Protein AF-A0A2P6VTF1-F1 (afdb_monomer)

Secondary structure (DSSP, 8-state):
-HHHHHTT--EEEEEEEEEE-TTSHHHHHHHTT-EEEEE---TT-SS-TT-EEEEE----SS-GGGS-TTEEEEEEEEE-TTT--EEEEEEEEESSTTT-EEE--TTT-TTHHHHHHHHHHHH--EEET-TT---SSS-TT--S-TTSTTS-SSS--EEEEETTEEEEES-TTT--

Mean predicted aligned error: 11.76 Å

Foldseek 3Di:
DVVVVVVQQQDWPAKAKDWFAQPVLVVVLVVVPQWDFADDPDVPDPPDRDDTDTDRDPDDDPDPVPDHHQWMKMWIWTAHPVVRDIDIDIDIWGLPLVTQEDAQCCVRHVVSLVRQLVCCQARNRHHPPRPDNDHDPDARQDDDHNNHPPDDPPQDWFWDDDPNGIDIDSDPVHGD

Nearest PDB structures (foldseek):
  7z7r-assembly1_C  TM=9.660E-01  e=2.344E-08  Escherichia coli str. K-12 substr. MC4100
  7z83-assembly1_C  TM=9.582E-01  e=5.579E-08  Escherichia coli BL21(DE3)
  7z7v-assembly1_C  TM=9.601E-01  e=6.314E-08  unclassified
  7z80-assembly1_C 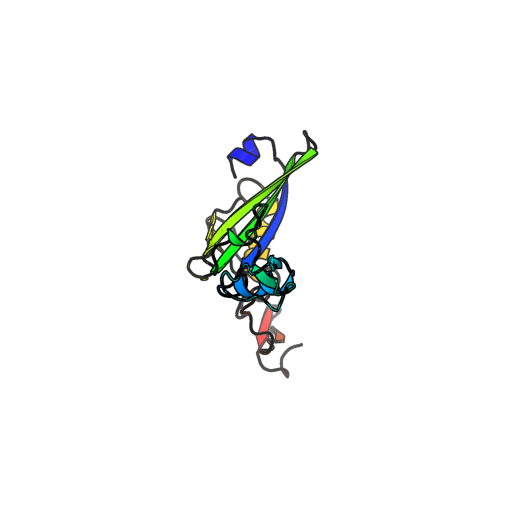 TM=9.150E-01  e=3.399E-08  Escherichia coli BL21(DE3)
  8esw-assembly1_S3  TM=8.335E-01  e=1.186E-08  Drosophila melanogaster

Structure (mmCIF, N/CA/C/O backbone):
data_AF-A0A2P6VTF1-F1
#
_entry.id   AF-A0A2P6VTF1-F1
#
loop_
_atom_site.group_PDB
_atom_site.id
_atom_site.type_symbol
_atom_site.label_atom_id
_atom_site.label_alt_id
_atom_site.label_comp_id
_atom_site.label_asym_id
_atom_site.label_entity_id
_atom_site.label_seq_id
_atom_site.pdbx_PDB_ins_code
_atom_site.Cartn_x
_atom_site.Cartn_y
_atom_site.Cartn_z
_atom_site.occupancy
_atom_site.B_iso_or_equiv
_atom_site.auth_seq_id
_atom_site.auth_comp_id
_atom_site.auth_asym_id
_atom_site.auth_atom_id
_atom_site.pdbx_PDB_model_num
ATOM 1 N N . MET A 1 1 ? -6.379 -3.287 14.719 1.00 80.31 1 MET A N 1
ATOM 2 C CA . MET A 1 1 ? -7.321 -2.903 13.641 1.00 80.31 1 MET A CA 1
ATOM 3 C C . MET A 1 1 ? -8.758 -3.287 13.970 1.00 80.31 1 MET A C 1
ATOM 5 O O . MET A 1 1 ? -9.558 -2.374 14.076 1.00 80.31 1 MET A O 1
ATOM 9 N N . ALA A 1 2 ? -9.091 -4.558 14.235 1.00 79.44 2 ALA A N 1
ATOM 10 C CA . ALA A 1 2 ? -10.451 -4.933 14.668 1.00 79.44 2 ALA A CA 1
ATOM 11 C C . ALA A 1 2 ? -10.932 -4.154 15.914 1.00 79.44 2 ALA A C 1
ATOM 13 O O . ALA A 1 2 ? -12.024 -3.603 15.912 1.00 79.44 2 ALA A O 1
ATOM 14 N N . GLU A 1 3 ? -10.062 -3.984 16.915 1.00 84.88 3 GLU A N 1
ATOM 15 C CA . GLU A 1 3 ? -10.369 -3.179 18.110 1.00 84.88 3 GLU A CA 1
ATOM 16 C C . GLU A 1 3 ? -10.676 -1.703 17.800 1.00 84.88 3 GLU A C 1
ATOM 18 O O . GLU A 1 3 ? -11.441 -1.075 18.521 1.00 84.88 3 GLU A O 1
ATOM 23 N N . ALA A 1 4 ? -10.108 -1.140 16.725 1.00 79.50 4 ALA A N 1
ATOM 24 C CA . ALA A 1 4 ? -10.399 0.235 16.321 1.00 79.50 4 ALA A CA 1
ATOM 25 C C . ALA A 1 4 ? -11.805 0.345 15.712 1.00 79.50 4 ALA A C 1
ATOM 27 O O . ALA A 1 4 ? -12.515 1.308 15.983 1.00 79.50 4 ALA A O 1
ATOM 28 N N . GLN A 1 5 ? -12.237 -0.664 14.949 1.00 83.69 5 GLN A N 1
ATOM 29 C CA . GLN A 1 5 ? -13.615 -0.733 14.464 1.00 83.69 5 GLN A CA 1
ATOM 30 C C . GLN A 1 5 ? -14.600 -0.860 15.636 1.00 83.69 5 GLN A C 1
ATOM 32 O O . GLN A 1 5 ? -15.577 -0.120 15.694 1.00 83.69 5 GLN A O 1
ATOM 37 N N . ASP A 1 6 ? -14.299 -1.719 16.617 1.00 85.94 6 ASP A N 1
ATOM 38 C CA . ASP A 1 6 ? -15.121 -1.873 17.827 1.00 85.94 6 ASP A CA 1
ATOM 39 C C . ASP A 1 6 ? -15.171 -0.593 18.686 1.00 85.94 6 ASP A C 1
ATOM 41 O O . ASP A 1 6 ? -16.146 -0.362 19.401 1.00 85.94 6 ASP A O 1
ATOM 45 N N . ALA A 1 7 ? -14.140 0.255 18.608 1.00 86.94 7 ALA A N 1
ATOM 46 C CA . ALA A 1 7 ? -14.069 1.545 19.292 1.00 86.94 7 ALA A CA 1
ATOM 47 C C . ALA A 1 7 ? -14.856 2.676 18.594 1.00 86.94 7 ALA A C 1
ATOM 49 O O . ALA A 1 7 ? -14.833 3.804 19.082 1.00 86.94 7 ALA A O 1
ATOM 50 N N . GLY A 1 8 ? -15.554 2.396 17.485 1.00 88.06 8 GLY A N 1
ATOM 51 C CA . GLY A 1 8 ? -16.387 3.374 16.772 1.00 88.06 8 GLY A CA 1
ATOM 52 C C . GLY A 1 8 ? -15.668 4.136 15.654 1.00 88.06 8 GLY A C 1
ATOM 53 O O . GLY A 1 8 ? -16.113 5.213 15.255 1.00 88.06 8 GLY A O 1
ATOM 54 N N . PHE A 1 9 ? -14.545 3.616 15.146 1.00 90.69 9 PHE A N 1
ATOM 55 C CA . PHE A 1 9 ? -13.906 4.140 13.936 1.00 90.69 9 PHE A CA 1
ATOM 56 C C . PHE A 1 9 ? -14.457 3.435 12.690 1.00 90.69 9 PHE A C 1
ATOM 58 O O . PHE A 1 9 ? -13.874 2.486 12.158 1.00 90.69 9 PHE A O 1
ATOM 65 N N . ASP A 1 10 ? -15.605 3.907 12.209 1.00 88.62 10 ASP A N 1
ATOM 66 C CA . ASP A 1 10 ? -16.346 3.276 11.108 1.00 88.62 10 ASP A CA 1
ATOM 67 C C . ASP A 1 10 ? -15.802 3.605 9.713 1.00 88.62 10 ASP A C 1
ATOM 69 O O . ASP A 1 10 ? -16.189 2.972 8.726 1.00 88.62 10 ASP A O 1
ATOM 73 N N . HIS A 1 11 ? -14.915 4.596 9.600 1.00 90.75 11 HIS A N 1
ATOM 74 C CA . HIS A 1 11 ? -14.404 5.057 8.316 1.00 90.75 11 HIS A CA 1
ATOM 75 C C . HIS A 1 11 ? -12.883 5.000 8.239 1.00 90.75 11 HIS A C 1
ATOM 77 O O . HIS A 1 11 ? -12.180 5.513 9.106 1.00 90.75 11 HIS A O 1
ATOM 83 N N . LEU A 1 12 ? -12.384 4.425 7.147 1.00 92.94 12 LEU A N 1
ATOM 84 C CA . LEU A 1 12 ? -10.986 4.515 6.751 1.00 92.94 12 LEU A CA 1
ATOM 85 C C . LEU A 1 12 ? -10.854 5.604 5.688 1.00 92.94 12 LEU A C 1
ATOM 87 O O . LEU A 1 12 ? -11.427 5.487 4.606 1.00 92.94 12 LEU A O 1
ATOM 91 N N . CYS A 1 13 ? -10.109 6.655 6.020 1.00 91.06 13 CYS A N 1
ATOM 92 C CA . CYS A 1 13 ? -9.893 7.809 5.155 1.00 91.06 13 CYS A CA 1
ATOM 93 C C . CYS A 1 13 ? -8.894 7.493 4.043 1.00 91.06 13 CYS A C 1
ATOM 95 O O . CYS A 1 13 ? -9.169 7.770 2.881 1.00 91.06 13 CYS A O 1
ATOM 97 N N . PHE A 1 14 ? -7.724 6.966 4.413 1.00 91.69 14 PHE A N 1
ATOM 98 C CA . PHE A 1 14 ? -6.672 6.545 3.489 1.00 91.69 14 PHE A CA 1
ATOM 99 C C . PHE A 1 14 ? -5.618 5.697 4.211 1.00 91.69 14 PHE A C 1
ATOM 101 O O . PHE A 1 14 ? -5.489 5.744 5.440 1.00 91.69 14 PHE A O 1
ATOM 108 N N . VAL A 1 15 ? -4.848 4.948 3.422 1.00 94.31 15 VAL A N 1
ATOM 109 C CA . VAL A 1 15 ? -3.625 4.258 3.852 1.00 94.31 15 VAL A CA 1
ATOM 110 C C . VAL A 1 15 ? -2.464 4.853 3.070 1.00 94.31 15 VAL A C 1
ATOM 112 O O . VAL A 1 15 ? -2.584 5.078 1.869 1.00 94.31 15 VAL A O 1
ATOM 115 N N . THR A 1 16 ? -1.356 5.129 3.745 1.00 93.12 16 THR A N 1
ATOM 116 C CA . THR A 1 16 ? -0.116 5.605 3.120 1.00 93.12 16 THR A CA 1
ATOM 117 C C . THR A 1 16 ? 1.068 4.837 3.686 1.00 93.12 16 THR A C 1
ATOM 119 O O . THR A 1 16 ? 0.939 4.198 4.729 1.00 93.12 16 THR A O 1
ATOM 122 N N . ALA A 1 17 ? 2.219 4.913 3.024 1.00 93.19 17 ALA A N 1
ATOM 123 C CA . ALA A 1 17 ? 3.465 4.394 3.563 1.00 93.19 17 ALA A CA 1
ATOM 124 C C . ALA A 1 17 ? 4.589 5.433 3.523 1.00 93.19 17 ALA A C 1
ATOM 126 O O . ALA A 1 17 ? 4.543 6.385 2.740 1.00 93.19 17 ALA A O 1
ATOM 127 N N . VAL A 1 18 ? 5.578 5.256 4.395 1.00 90.44 18 VAL A N 1
ATOM 128 C CA . VAL A 1 18 ? 6.782 6.082 4.497 1.00 90.44 18 VAL A CA 1
ATOM 129 C C . VAL A 1 18 ? 7.998 5.163 4.539 1.00 90.44 18 VAL A C 1
ATOM 131 O O . VAL A 1 18 ? 8.045 4.209 5.311 1.00 90.44 18 VAL A O 1
ATOM 134 N N . ASP A 1 19 ? 8.969 5.448 3.675 1.00 89.12 19 ASP A N 1
ATOM 135 C CA . ASP A 1 19 ? 10.201 4.674 3.545 1.00 89.12 19 ASP A CA 1
ATOM 136 C C . ASP A 1 19 ? 11.312 5.274 4.422 1.00 89.12 19 ASP A C 1
ATOM 138 O O . ASP A 1 19 ? 11.703 6.428 4.206 1.00 89.12 19 ASP A O 1
ATOM 142 N N . TRP A 1 20 ? 11.819 4.495 5.383 1.00 86.56 20 TRP A N 1
ATOM 143 C CA . TRP A 1 20 ? 12.874 4.874 6.329 1.00 86.56 20 TRP A CA 1
ATOM 144 C C . TRP A 1 20 ? 14.150 4.039 6.072 1.00 86.56 20 TRP A C 1
ATOM 146 O O . TRP A 1 20 ? 14.330 2.968 6.658 1.00 86.56 20 TRP A O 1
ATOM 156 N N . PRO A 1 21 ? 15.030 4.460 5.141 1.00 79.44 21 PRO A N 1
ATOM 157 C CA . PRO A 1 21 ? 16.249 3.735 4.782 1.00 79.44 21 PRO A CA 1
ATOM 158 C C . PRO A 1 21 ? 17.308 3.811 5.889 1.00 79.44 21 PRO A C 1
ATOM 160 O O . PRO A 1 21 ? 17.259 4.691 6.738 1.00 79.44 21 PRO A O 1
ATOM 163 N N . LYS A 1 22 ? 18.284 2.892 5.856 1.00 65.81 22 LYS A N 1
ATOM 164 C CA . LYS A 1 22 ? 19.191 2.607 6.982 1.00 65.81 22 LYS A CA 1
ATOM 165 C C . LYS A 1 22 ? 20.215 3.683 7.372 1.00 65.81 22 LYS A C 1
ATOM 167 O O . LYS A 1 22 ? 21.013 3.428 8.258 1.00 65.81 22 LYS A O 1
ATOM 172 N N . ASP A 1 23 ? 20.204 4.847 6.738 1.00 64.06 23 ASP A N 1
ATOM 173 C CA . ASP A 1 23 ? 21.270 5.843 6.890 1.00 64.06 23 ASP A CA 1
ATOM 174 C C . ASP A 1 23 ? 20.728 7.290 6.877 1.00 64.06 23 ASP A C 1
ATOM 176 O O . ASP A 1 23 ? 21.481 8.236 6.679 1.00 64.06 23 ASP A O 1
ATOM 180 N N . GLU A 1 24 ? 19.411 7.495 7.023 1.00 60.50 24 GLU A N 1
ATOM 181 C CA . GLU A 1 24 ? 18.803 8.836 6.916 1.00 60.50 24 GLU A CA 1
ATOM 182 C C . GLU A 1 24 ? 18.587 9.540 8.263 1.00 60.50 24 GLU A C 1
ATOM 184 O O . GLU A 1 24 ? 18.503 10.772 8.301 1.00 60.50 24 GLU A O 1
ATOM 189 N N . ILE A 1 25 ? 18.466 8.792 9.365 1.00 54.22 25 ILE A N 1
ATOM 190 C CA . ILE A 1 25 ? 18.191 9.376 10.687 1.00 54.22 25 ILE A CA 1
ATOM 191 C C . ILE A 1 25 ? 19.426 10.119 11.211 1.00 54.22 25 ILE A C 1
ATOM 193 O O . ILE A 1 25 ? 19.301 11.237 11.715 1.00 54.22 25 ILE A O 1
ATOM 197 N N . GLU A 1 26 ? 20.620 9.563 10.996 1.00 51.66 26 GLU A N 1
ATOM 198 C CA . GLU A 1 26 ? 21.882 10.186 11.412 1.00 51.66 26 GLU A CA 1
ATOM 199 C C . GLU A 1 26 ? 22.128 11.544 10.714 1.00 51.66 26 GLU A C 1
ATOM 201 O O . GLU A 1 26 ? 22.601 12.491 11.348 1.00 51.66 26 GLU A O 1
ATOM 206 N N . ASP A 1 27 ? 21.729 11.689 9.443 1.00 48.84 27 ASP A N 1
ATOM 207 C CA . ASP A 1 27 ? 21.941 12.912 8.652 1.00 48.84 27 ASP A CA 1
ATOM 208 C C . ASP A 1 27 ? 20.912 14.028 8.949 1.00 48.84 27 ASP A C 1
ATOM 210 O O . ASP A 1 27 ? 21.231 15.222 8.865 1.00 48.84 27 ASP A O 1
ATOM 214 N N . ASN A 1 28 ? 19.675 13.684 9.333 1.00 46.88 28 ASN A N 1
ATOM 215 C CA . ASN A 1 28 ? 18.612 14.671 9.588 1.00 46.88 28 ASN A CA 1
ATOM 216 C C . ASN A 1 28 ? 18.762 15.403 10.932 1.00 46.88 28 ASN A C 1
ATOM 218 O O . ASN A 1 28 ? 18.402 16.583 11.031 1.00 46.88 28 ASN A O 1
ATOM 222 N N . ALA A 1 29 ? 19.323 14.745 11.951 1.00 47.66 29 ALA A N 1
ATOM 223 C CA . ALA A 1 29 ? 19.581 15.357 13.257 1.00 47.66 29 ALA A CA 1
ATOM 224 C C . ALA A 1 29 ? 20.554 16.550 13.152 1.00 47.66 29 ALA A C 1
ATOM 226 O O . ALA A 1 29 ? 20.361 17.581 13.801 1.00 47.66 29 ALA A O 1
ATOM 227 N N . ALA A 1 30 ? 21.545 16.456 12.259 1.00 44.44 30 ALA A N 1
ATOM 228 C CA . ALA A 1 30 ? 22.491 17.533 11.979 1.00 44.44 30 ALA A CA 1
ATOM 229 C C . A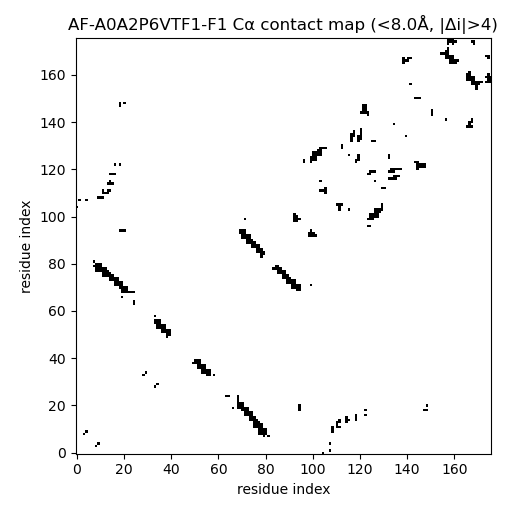LA A 1 30 ? 21.854 18.715 11.218 1.00 44.44 30 ALA A C 1
ATOM 231 O O . ALA A 1 30 ? 22.215 19.870 11.448 1.00 44.44 30 ALA A O 1
ATOM 232 N N . TRP A 1 31 ? 20.897 18.454 10.318 1.00 40.38 31 TRP A N 1
ATOM 233 C CA . TRP A 1 31 ? 20.266 19.488 9.485 1.00 40.38 31 TRP A CA 1
ATOM 234 C C . TRP A 1 31 ? 19.230 20.334 10.237 1.00 40.38 31 TRP A C 1
ATOM 236 O O . TRP A 1 31 ? 19.095 21.531 9.974 1.00 40.38 31 TRP A O 1
ATOM 246 N N . LEU A 1 32 ? 18.517 19.738 11.196 1.00 37.84 32 LEU A N 1
ATOM 247 C CA . LEU A 1 32 ? 17.481 20.424 11.975 1.00 37.84 32 LEU A CA 1
ATOM 248 C C . LEU A 1 32 ? 18.036 21.334 13.087 1.00 37.84 32 LEU A C 1
ATOM 250 O O . LEU A 1 32 ? 17.257 22.004 13.764 1.00 37.84 32 LEU A O 1
ATOM 254 N N . GLY A 1 33 ? 19.362 21.411 13.250 1.00 39.66 33 GLY A N 1
ATOM 255 C CA . GLY A 1 33 ? 20.002 22.360 14.163 1.00 39.66 33 GLY A CA 1
ATOM 256 C C . GLY A 1 33 ? 19.695 22.108 15.641 1.00 39.66 33 GLY A C 1
ATOM 257 O O . GLY A 1 33 ? 19.772 23.037 16.442 1.00 39.66 33 GLY A O 1
ATOM 258 N N . PHE A 1 34 ? 19.351 20.871 16.017 1.00 39.19 34 PHE A N 1
ATOM 259 C CA . PHE A 1 34 ? 19.163 20.449 17.410 1.00 39.19 34 PHE A CA 1
ATOM 260 C C . PHE A 1 34 ? 20.513 20.202 18.111 1.00 39.19 34 PHE A C 1
ATOM 262 O O . PHE A 1 34 ? 20.776 19.142 18.674 1.00 39.19 34 PHE A O 1
ATOM 269 N N . THR A 1 35 ? 21.397 21.193 18.058 1.00 41.28 35 THR A N 1
ATOM 270 C CA . THR A 1 35 ? 22.663 21.225 18.800 1.00 41.28 35 THR A CA 1
ATOM 271 C C . THR A 1 35 ? 22.559 22.281 19.892 1.00 41.28 35 THR A C 1
ATOM 273 O O . THR A 1 35 ? 22.072 23.380 19.630 1.00 41.28 35 THR A O 1
ATOM 276 N N . GLU A 1 36 ? 23.019 21.974 21.100 1.00 47.22 36 GLU A N 1
ATOM 277 C CA . GLU A 1 36 ? 23.121 22.941 22.193 1.00 47.22 36 GLU A CA 1
ATOM 278 C C . GLU A 1 36 ? 24.590 23.300 22.370 1.00 47.22 36 GLU A C 1
ATOM 280 O O . GLU A 1 36 ? 25.483 22.454 22.279 1.00 47.22 36 GLU A O 1
ATOM 285 N N . GLU A 1 37 ? 24.833 24.589 22.571 1.00 46.94 37 GLU A N 1
ATOM 286 C CA . GLU A 1 37 ? 26.148 25.099 22.922 1.00 46.94 37 GLU A CA 1
ATOM 287 C C . GLU A 1 37 ? 26.366 24.807 24.406 1.00 46.94 37 GLU A C 1
ATOM 289 O O . GLU A 1 37 ? 25.706 25.381 25.274 1.00 46.94 37 GLU A O 1
ATOM 294 N N . ARG A 1 38 ? 27.263 23.867 24.699 1.00 49.16 38 ARG A N 1
ATOM 295 C CA . ARG A 1 38 ? 27.661 23.526 26.060 1.00 49.16 38 ARG A CA 1
ATOM 296 C C . ARG A 1 38 ? 29.001 24.186 26.355 1.00 49.16 38 ARG A C 1
ATOM 298 O O . ARG A 1 38 ? 29.978 23.959 25.648 1.00 49.16 38 ARG A O 1
ATOM 305 N N . GLU A 1 39 ? 29.058 24.960 27.431 1.00 56.09 39 GLU A N 1
ATOM 306 C CA . GLU A 1 39 ? 30.314 25.513 27.942 1.00 56.09 39 GLU A CA 1
ATOM 307 C C . GLU A 1 39 ? 31.260 24.369 28.344 1.00 56.09 39 GLU A C 1
ATOM 309 O O . GLU A 1 39 ? 30.884 23.440 29.075 1.00 56.09 39 GLU A O 1
ATOM 314 N N . VAL A 1 40 ? 32.489 24.405 27.831 1.00 58.06 40 VAL A N 1
ATOM 315 C CA . VAL A 1 40 ? 33.532 23.454 28.210 1.00 58.06 40 VAL A CA 1
ATOM 316 C C . VAL A 1 40 ? 34.176 23.970 29.490 1.00 58.06 40 VAL A C 1
ATOM 318 O O . VAL A 1 40 ? 34.974 24.899 29.464 1.00 58.06 40 VAL A O 1
ATOM 321 N N . GLU A 1 41 ? 33.836 23.368 30.630 1.00 55.34 41 GLU A N 1
ATOM 322 C CA . GLU A 1 41 ? 34.610 23.572 31.858 1.00 55.34 41 GLU A CA 1
ATOM 323 C C . GLU A 1 41 ? 35.941 22.812 31.731 1.00 55.34 41 GLU A C 1
ATOM 325 O O . GLU A 1 41 ? 36.029 21.634 32.092 1.00 55.34 41 GLU A O 1
ATOM 330 N N . ASP A 1 42 ? 36.968 23.465 31.182 1.00 57.59 42 ASP A N 1
ATOM 331 C CA . ASP A 1 42 ? 38.345 22.975 31.263 1.00 57.59 42 ASP A CA 1
ATOM 332 C C . ASP A 1 42 ? 38.896 23.274 32.672 1.00 57.59 42 ASP A C 1
ATOM 334 O O . ASP A 1 42 ? 38.952 24.438 33.077 1.00 57.59 42 ASP A O 1
ATOM 338 N N . PRO A 1 43 ? 39.264 22.259 33.475 1.00 54.31 43 PRO A N 1
ATOM 339 C CA . PRO A 1 43 ? 39.762 22.494 34.824 1.00 54.31 43 PRO A CA 1
ATOM 340 C C . PRO A 1 43 ? 41.165 23.128 34.884 1.00 54.31 43 PRO A C 1
ATOM 342 O O . PRO A 1 43 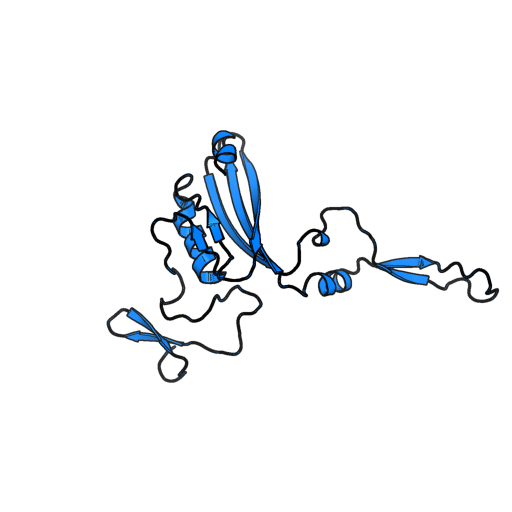? 41.582 23.459 35.996 1.00 54.31 43 PRO A O 1
ATOM 345 N N . ASP A 1 44 ? 41.886 23.289 33.763 1.00 60.16 44 ASP A N 1
ATOM 346 C CA . ASP A 1 44 ? 43.300 23.707 33.755 1.00 60.16 44 ASP A CA 1
ATOM 347 C C . ASP A 1 44 ? 43.658 24.929 32.865 1.00 60.16 44 ASP A C 1
ATOM 349 O O . ASP A 1 44 ? 44.849 25.239 32.766 1.00 60.16 44 ASP A O 1
ATOM 353 N N . ASP A 1 45 ? 42.707 25.678 32.282 1.00 51.91 45 ASP A N 1
ATOM 354 C CA . ASP A 1 45 ? 43.026 26.861 31.448 1.00 51.91 45 ASP A CA 1
ATOM 355 C C . ASP A 1 45 ? 42.536 28.200 32.051 1.00 51.91 45 ASP A C 1
ATOM 357 O O . ASP A 1 45 ? 41.343 28.442 32.218 1.00 51.91 45 ASP A O 1
ATOM 361 N N . GLU A 1 46 ? 43.479 29.089 32.400 1.00 57.19 46 GLU A N 1
ATOM 362 C CA . GLU A 1 46 ? 43.216 30.437 32.953 1.00 57.19 46 GLU A CA 1
ATOM 363 C C . GLU A 1 46 ? 43.037 31.527 31.871 1.00 57.19 46 GLU A C 1
ATOM 365 O O . GLU A 1 46 ? 42.910 32.704 32.210 1.00 57.19 46 GLU A O 1
ATOM 370 N N . GLU A 1 47 ? 43.011 31.190 30.578 1.00 57.91 47 GLU A N 1
ATOM 371 C CA . GLU A 1 47 ? 42.798 32.166 29.498 1.00 57.91 47 GLU A CA 1
ATOM 372 C C . GLU A 1 47 ? 42.015 31.563 28.318 1.00 57.91 47 GLU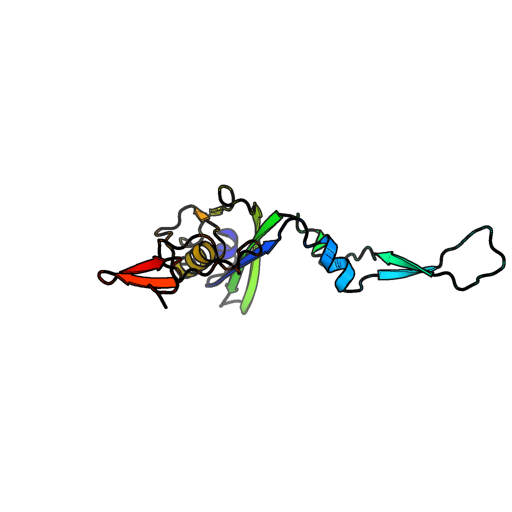 A C 1
ATOM 374 O O . GLU A 1 47 ? 42.603 31.299 27.281 1.00 57.91 47 GLU A O 1
ATOM 379 N N . ASP A 1 48 ? 40.702 31.356 28.468 1.00 51.09 48 ASP A N 1
ATOM 380 C CA . ASP A 1 48 ? 39.697 31.494 27.389 1.00 51.09 48 ASP A CA 1
ATOM 381 C C . ASP A 1 48 ? 38.280 31.267 27.969 1.00 51.09 48 ASP A C 1
ATOM 383 O O . ASP A 1 48 ? 37.732 30.168 27.965 1.00 51.09 48 ASP A O 1
ATOM 387 N N . GLU A 1 49 ? 37.667 32.331 28.502 1.00 54.12 49 GLU A N 1
ATOM 388 C CA . GLU A 1 49 ? 36.374 32.301 29.222 1.00 54.12 49 GLU A CA 1
ATOM 389 C C . GLU A 1 49 ? 35.123 32.091 28.323 1.00 54.12 49 GLU A C 1
ATOM 391 O O . GLU A 1 49 ? 34.008 32.340 28.773 1.00 54.12 49 GLU A O 1
ATOM 396 N N . ASP A 1 50 ? 35.272 31.673 27.059 1.00 49.06 50 ASP A N 1
ATOM 397 C CA . ASP A 1 50 ? 34.154 31.554 26.092 1.00 49.06 50 ASP A CA 1
ATOM 398 C C . ASP A 1 50 ? 34.271 30.320 25.166 1.00 49.06 50 ASP A C 1
ATOM 400 O O . ASP A 1 50 ? 33.790 30.301 24.031 1.00 49.06 50 ASP A O 1
ATOM 404 N N . ALA A 1 51 ? 34.960 29.264 25.609 1.00 54.12 51 ALA A N 1
ATOM 405 C CA . ALA A 1 51 ? 35.020 28.015 24.853 1.00 54.12 51 ALA A CA 1
ATOM 406 C C . ALA A 1 51 ? 33.700 27.230 25.001 1.00 54.12 51 ALA A C 1
ATOM 408 O O . ALA A 1 51 ? 33.451 26.559 26.005 1.00 54.12 51 ALA A O 1
ATOM 409 N N . THR A 1 52 ? 32.848 27.298 23.978 1.00 49.75 52 THR A N 1
ATOM 410 C CA . THR A 1 52 ? 31.626 26.489 23.866 1.00 49.75 52 THR A CA 1
ATOM 411 C C . THR A 1 52 ? 31.831 25.351 22.862 1.00 49.75 52 THR A C 1
ATOM 413 O O . THR A 1 52 ? 32.361 25.543 21.767 1.00 49.75 52 THR A O 1
ATOM 416 N N . GLU A 1 53 ? 31.437 24.133 23.234 1.00 51.69 53 GLU A N 1
ATOM 417 C CA . GLU A 1 53 ? 31.385 22.979 22.336 1.00 51.69 53 GLU A CA 1
ATOM 418 C C . GLU A 1 53 ? 29.938 22.751 21.896 1.00 51.69 53 GLU A C 1
ATOM 420 O O . GLU A 1 53 ? 29.003 22.813 22.696 1.00 51.69 53 GLU A O 1
ATOM 425 N N . THR A 1 54 ? 29.748 22.479 20.606 1.00 50.12 54 THR A N 1
ATOM 426 C CA . THR A 1 54 ? 28.437 22.104 20.073 1.00 50.12 54 THR A CA 1
ATOM 427 C C . THR A 1 54 ? 28.232 20.614 20.292 1.00 50.12 54 THR A C 1
ATOM 429 O O . THR A 1 54 ? 28.901 19.782 19.681 1.00 50.12 54 THR A O 1
ATOM 432 N N . VAL A 1 55 ? 27.303 20.275 21.179 1.00 54.44 55 VAL A N 1
ATOM 433 C CA . VAL A 1 55 ? 26.927 18.889 21.456 1.00 54.44 55 VAL A CA 1
ATOM 434 C C . VAL A 1 55 ? 25.510 18.630 20.934 1.00 54.44 55 VAL A C 1
ATOM 436 O O . VAL A 1 55 ? 24.653 19.517 21.011 1.00 54.44 55 VAL A O 1
ATOM 439 N N . PRO A 1 56 ? 25.228 17.443 20.369 1.00 49.78 56 PRO A N 1
ATOM 440 C CA . PRO A 1 56 ? 23.866 17.082 19.997 1.00 49.78 56 PRO A CA 1
ATOM 441 C C . PRO A 1 56 ? 22.979 17.040 21.250 1.00 49.78 56 PRO A C 1
ATOM 443 O O . PRO A 1 56 ? 23.357 16.463 22.272 1.00 49.78 56 PRO A O 1
ATOM 446 N N . VAL A 1 57 ? 21.812 17.686 21.185 1.00 47.06 57 VAL A N 1
ATOM 447 C CA . VAL A 1 57 ? 20.839 17.714 22.287 1.00 47.06 57 VAL A CA 1
ATOM 448 C C . VAL A 1 57 ? 20.156 16.359 22.379 1.00 47.06 57 VAL A C 1
ATOM 450 O O . VAL A 1 57 ? 19.533 15.924 21.417 1.00 47.06 57 VAL A O 1
ATOM 453 N N . GLU A 1 58 ? 20.193 15.716 23.550 1.00 44.47 58 GLU A N 1
ATOM 454 C CA . GLU A 1 58 ? 19.280 14.606 23.850 1.00 44.47 58 GLU A CA 1
ATOM 455 C C . GLU A 1 58 ? 17.874 15.173 24.077 1.00 44.47 58 GLU A C 1
ATOM 457 O O . GLU A 1 58 ? 17.429 15.419 25.204 1.00 44.47 58 GLU A O 1
ATOM 462 N N . SER A 1 59 ? 17.162 15.455 22.994 1.00 41.28 59 SER A N 1
ATOM 463 C CA . SER A 1 59 ? 15.799 15.944 23.078 1.00 41.28 59 SER A CA 1
ATOM 464 C C . SER A 1 59 ? 14.861 14.775 23.391 1.00 41.28 59 SER A C 1
ATOM 466 O O . SER A 1 59 ? 14.886 13.709 22.793 1.00 41.28 59 SER A O 1
ATOM 468 N N . LYS A 1 60 ? 14.027 14.952 24.419 1.00 39.41 60 LYS A N 1
ATOM 469 C CA . LYS A 1 60 ? 13.075 13.938 24.888 1.00 39.41 60 LYS A CA 1
ATOM 470 C C . LYS A 1 60 ? 11.662 14.408 24.580 1.00 39.41 60 LYS A C 1
ATOM 472 O O . LYS A 1 60 ? 10.970 14.954 25.436 1.00 39.41 60 LYS A O 1
ATOM 477 N N . GLY A 1 61 ? 11.249 14.236 23.332 1.00 33.22 61 GLY A N 1
ATOM 478 C CA . GLY A 1 61 ? 9.900 14.577 22.886 1.00 33.22 61 GLY A CA 1
ATOM 479 C C . GLY A 1 61 ? 9.655 14.186 21.437 1.00 33.22 61 GLY A C 1
ATOM 480 O O . GLY A 1 61 ? 10.220 14.814 20.560 1.00 33.22 61 GLY A O 1
ATOM 481 N N . TRP A 1 62 ? 8.831 13.161 21.195 1.00 40.34 62 TRP A N 1
ATOM 482 C CA . TRP A 1 62 ? 8.376 12.749 19.853 1.00 40.34 62 TRP A CA 1
ATOM 483 C C . TRP A 1 62 ? 9.511 12.593 18.829 1.00 40.34 62 TRP A C 1
ATOM 485 O O . TRP A 1 62 ? 9.466 13.191 17.757 1.00 40.34 62 TRP A O 1
ATOM 495 N N . HIS A 1 63 ? 10.563 11.860 19.192 1.00 43.84 63 HIS A N 1
ATOM 496 C CA . HIS A 1 63 ? 11.734 11.758 18.334 1.00 43.84 63 HIS A CA 1
ATOM 497 C C . HIS A 1 63 ? 11.507 10.766 17.206 1.00 43.84 63 HIS A C 1
ATOM 499 O O . HIS A 1 63 ? 11.026 9.654 17.410 1.00 43.84 63 HIS A O 1
ATOM 505 N N . LEU A 1 64 ? 11.920 11.201 16.021 1.00 47.84 64 LEU A N 1
ATOM 506 C CA . LEU A 1 64 ? 12.196 10.349 14.875 1.00 47.84 64 LEU A CA 1
ATOM 507 C C . LEU A 1 64 ? 13.331 9.344 15.170 1.00 47.84 64 LEU A C 1
ATOM 509 O O . LEU A 1 64 ? 13.561 8.449 14.375 1.00 47.84 64 LEU A O 1
ATOM 513 N N . ASP A 1 65 ? 14.007 9.484 16.312 1.00 47.72 65 ASP A N 1
ATOM 514 C CA . ASP A 1 65 ? 15.105 8.641 16.795 1.00 47.72 65 ASP A CA 1
ATOM 515 C C . ASP A 1 65 ? 14.651 7.253 17.294 1.00 47.72 65 ASP A C 1
ATOM 517 O O . ASP A 1 65 ? 15.482 6.367 17.460 1.00 47.72 65 ASP A O 1
ATOM 521 N N . ASP A 1 66 ? 13.349 7.048 17.546 1.00 49.16 66 ASP A N 1
ATOM 522 C CA . ASP A 1 66 ? 12.791 5.732 17.922 1.00 49.16 66 ASP A CA 1
ATOM 523 C C . ASP A 1 66 ? 12.406 4.881 16.694 1.00 49.16 66 ASP A C 1
ATOM 525 O O . ASP A 1 66 ? 11.906 3.760 16.831 1.00 49.16 66 ASP A O 1
ATOM 529 N N . VAL A 1 67 ? 12.589 5.415 15.484 1.00 55.94 67 VAL A N 1
ATOM 530 C CA . VAL A 1 67 ? 12.372 4.671 14.246 1.00 55.94 67 VAL A CA 1
ATOM 531 C C . VAL A 1 67 ? 13.627 3.858 13.968 1.00 55.94 67 VAL A C 1
ATOM 533 O O . VAL A 1 67 ? 14.661 4.427 13.644 1.00 55.94 67 VAL A O 1
ATOM 536 N N . ASP A 1 68 ? 13.559 2.530 14.091 1.00 58.22 68 ASP A N 1
ATOM 537 C CA . ASP A 1 68 ? 14.681 1.695 13.659 1.00 58.22 68 ASP A CA 1
ATOM 538 C C . ASP A 1 68 ? 14.959 1.947 12.165 1.00 58.22 68 ASP A C 1
ATOM 540 O O . ASP A 1 68 ? 14.079 1.860 11.301 1.00 58.22 68 ASP A O 1
ATOM 544 N N . ASP A 1 69 ? 16.219 2.228 11.865 1.00 67.38 69 ASP A N 1
ATOM 545 C CA . ASP A 1 69 ? 16.742 2.367 10.517 1.00 67.38 69 ASP A CA 1
ATOM 546 C C . ASP A 1 69 ? 16.446 1.110 9.668 1.00 67.38 69 ASP A C 1
ATOM 548 O O . ASP A 1 69 ? 16.723 -0.036 10.050 1.00 67.38 69 ASP A O 1
ATOM 552 N N . GLY A 1 70 ? 15.914 1.304 8.455 1.00 79.62 70 GLY A N 1
ATOM 553 C CA . GLY A 1 70 ? 15.593 0.214 7.522 1.00 79.62 70 GLY A CA 1
ATOM 554 C C . GLY A 1 70 ? 14.193 -0.374 7.656 1.00 79.62 70 GLY A C 1
ATOM 555 O O . GLY A 1 70 ? 13.980 -1.542 7.300 1.00 79.62 70 GLY A O 1
ATOM 556 N N . LEU A 1 71 ? 13.251 0.422 8.145 1.00 88.06 71 LEU A N 1
ATOM 557 C CA . LEU A 1 71 ? 11.842 0.075 8.222 1.00 88.06 71 LEU A CA 1
ATOM 558 C C . LEU A 1 71 ? 11.024 0.763 7.122 1.00 88.06 71 LEU A C 1
ATOM 560 O O . LEU A 1 71 ? 11.397 1.772 6.533 1.00 88.06 71 LEU A O 1
ATOM 564 N N . MET A 1 72 ? 9.868 0.182 6.849 1.00 90.56 72 MET A N 1
ATOM 565 C CA . MET A 1 72 ? 8.779 0.795 6.113 1.00 90.56 72 MET A CA 1
ATOM 566 C C . MET A 1 72 ? 7.642 1.016 7.104 1.00 90.56 72 MET A C 1
ATOM 568 O O . MET A 1 72 ? 7.232 0.099 7.820 1.00 90.56 72 MET A O 1
ATOM 572 N N . GLU A 1 73 ? 7.131 2.232 7.152 1.00 91.88 73 GLU A N 1
ATOM 573 C CA . GLU A 1 73 ? 5.993 2.593 7.982 1.00 91.88 73 GLU A CA 1
ATOM 574 C C . GLU A 1 73 ? 4.730 2.579 7.125 1.00 91.88 73 GLU A C 1
ATOM 576 O O . GLU A 1 73 ? 4.706 3.174 6.054 1.00 91.88 73 GLU A O 1
ATOM 581 N N . VAL A 1 74 ? 3.667 1.930 7.587 1.00 94.06 74 VAL A N 1
ATOM 582 C CA . VAL A 1 74 ? 2.336 1.972 6.974 1.00 94.06 74 VAL A CA 1
ATOM 583 C C . VAL A 1 74 ? 1.391 2.671 7.937 1.00 94.06 74 VAL A C 1
ATOM 585 O O . VAL A 1 74 ? 1.210 2.232 9.073 1.00 94.06 74 VAL A O 1
ATOM 588 N N . VAL A 1 75 ? 0.771 3.755 7.482 1.00 94.38 75 VAL A N 1
ATOM 589 C CA . VAL A 1 75 ? -0.094 4.607 8.296 1.00 94.38 75 VAL A CA 1
ATOM 590 C C . VAL A 1 75 ? -1.532 4.490 7.818 1.00 94.38 75 VAL A C 1
ATOM 592 O O . VAL A 1 75 ? -1.860 4.831 6.679 1.00 94.38 75 VAL A O 1
ATOM 595 N N . TYR A 1 76 ? -2.406 4.059 8.718 1.00 94.56 76 TYR A N 1
ATOM 596 C CA . TYR A 1 76 ? -3.845 3.984 8.507 1.00 94.56 76 TYR A CA 1
ATOM 597 C C . TYR A 1 76 ? -4.515 5.176 9.174 1.00 94.56 76 TYR A C 1
ATOM 599 O O . TYR A 1 76 ? -4.402 5.352 10.386 1.00 94.56 76 TYR A O 1
ATOM 607 N N . ASN A 1 77 ? -5.240 5.975 8.396 1.00 94.12 77 ASN A N 1
ATOM 608 C CA . ASN A 1 77 ? -6.003 7.101 8.919 1.00 94.12 77 ASN A CA 1
ATOM 609 C C . ASN A 1 77 ? -7.474 6.712 9.030 1.00 94.12 77 ASN A C 1
ATOM 611 O O . ASN A 1 77 ? -8.138 6.449 8.025 1.00 94.12 77 ASN A O 1
ATOM 615 N N . LEU A 1 78 ? -7.968 6.685 10.262 1.00 93.75 78 LEU A N 1
ATOM 616 C CA . LEU A 1 78 ? -9.327 6.318 10.621 1.00 93.75 78 LEU A CA 1
ATOM 617 C C . LEU A 1 78 ? -10.092 7.538 11.140 1.00 93.75 78 LEU A C 1
ATOM 619 O O . LEU A 1 78 ? -9.512 8.469 11.709 1.00 93.75 78 LEU A O 1
ATOM 623 N N . TYR A 1 79 ? -11.406 7.517 10.952 1.00 93.38 79 TYR A N 1
ATOM 624 C CA . TYR A 1 79 ? -12.311 8.567 11.394 1.00 93.38 79 TYR A CA 1
ATOM 625 C C . TYR A 1 79 ? -13.583 7.983 12.003 1.00 93.38 79 TYR A C 1
ATOM 627 O O . TYR A 1 79 ? -14.165 7.039 11.460 1.00 93.38 79 TYR A O 1
ATOM 635 N N . SER A 1 80 ? -14.015 8.569 13.119 1.00 93.12 80 SER A N 1
ATOM 636 C CA . SER A 1 80 ? -15.316 8.306 13.729 1.00 93.12 80 SER A CA 1
ATOM 637 C C . SER A 1 80 ? -16.291 9.417 13.351 1.00 93.12 80 SER A C 1
ATOM 639 O O . SER A 1 80 ? -16.055 10.586 13.654 1.00 93.12 80 SER A O 1
ATOM 641 N N . TYR A 1 81 ? -17.402 9.070 12.699 1.00 88.31 81 TYR A N 1
ATOM 642 C CA . TYR A 1 81 ? -18.439 10.053 12.368 1.00 88.31 81 TYR A CA 1
ATOM 643 C C . TYR A 1 81 ? -19.286 10.459 13.576 1.00 88.31 81 TYR A C 1
ATOM 645 O O . TYR A 1 81 ? -19.813 11.572 13.585 1.00 88.31 81 TYR A O 1
ATOM 653 N N . ASP A 1 82 ? -19.422 9.573 14.563 1.00 89.56 82 ASP A N 1
ATOM 654 C CA . ASP A 1 82 ? -20.252 9.814 15.742 1.00 89.56 82 ASP A CA 1
ATOM 655 C C . ASP A 1 82 ? -19.562 10.770 16.725 1.00 89.56 82 ASP A C 1
ATOM 657 O O . ASP A 1 82 ? -20.164 11.760 17.145 1.00 89.56 82 ASP A O 1
ATOM 661 N N . GLU A 1 83 ? -18.287 10.520 17.038 1.00 90.12 83 GLU A N 1
ATOM 662 C CA . GLU A 1 83 ? -17.506 11.351 17.969 1.00 90.12 83 GLU A CA 1
ATOM 663 C C . GLU A 1 83 ? -16.754 12.491 17.254 1.00 90.12 83 GLU A C 1
ATOM 665 O O . GLU A 1 83 ? -16.412 13.502 17.865 1.00 90.12 83 GLU A O 1
ATOM 670 N N . GLY A 1 84 ? -16.536 12.377 15.938 1.00 90.44 84 GLY A N 1
ATOM 671 C CA . GLY A 1 84 ? -15.787 13.358 15.147 1.00 90.44 84 GLY A CA 1
ATOM 672 C C . GLY A 1 84 ? -14.266 13.267 15.309 1.00 90.44 84 GLY A C 1
ATOM 673 O O . GLY A 1 84 ? -13.556 14.189 14.898 1.00 90.44 84 GLY A O 1
ATOM 674 N N . ASP A 1 85 ? -13.774 12.174 15.892 1.00 91.44 85 ASP A N 1
ATOM 675 C CA . ASP A 1 85 ? -12.365 11.953 16.205 1.00 91.44 85 ASP A CA 1
ATOM 676 C C . ASP A 1 85 ? -11.583 11.315 15.048 1.00 91.44 85 ASP A C 1
ATOM 678 O O . ASP A 1 85 ? -12.097 10.509 14.267 1.00 91.44 85 ASP A O 1
ATOM 682 N N . HIS A 1 86 ? -10.292 11.649 14.984 1.00 90.94 86 HIS A N 1
ATOM 683 C CA . HIS A 1 86 ? -9.323 11.074 14.053 1.00 90.94 86 HIS A CA 1
ATOM 684 C C . HIS A 1 86 ? -8.313 10.198 14.791 1.00 90.94 86 HIS A C 1
ATOM 686 O O . HIS A 1 86 ? -7.764 10.600 15.817 1.00 90.94 86 HIS A O 1
ATOM 692 N N . LEU A 1 87 ? -8.009 9.034 14.218 1.00 89.75 87 LEU A N 1
ATOM 693 C CA . LEU A 1 87 ? -6.981 8.126 14.718 1.00 89.75 87 LEU A CA 1
ATOM 694 C C . LEU A 1 87 ? -6.035 7.740 13.584 1.00 89.75 87 LEU A C 1
ATOM 696 O O . LEU A 1 87 ? -6.466 7.207 12.565 1.00 89.75 87 LEU A O 1
ATOM 700 N N . ALA A 1 88 ? -4.742 7.976 13.785 1.00 91.50 88 ALA A N 1
ATOM 701 C CA . ALA A 1 88 ? -3.694 7.453 12.922 1.00 91.50 88 ALA A CA 1
ATOM 702 C C . ALA A 1 88 ? -3.067 6.225 13.591 1.00 91.50 88 ALA A C 1
ATOM 704 O O . ALA A 1 88 ? -2.614 6.299 14.734 1.00 91.50 88 ALA A O 1
ATOM 705 N N . VAL A 1 89 ? -3.054 5.095 12.888 1.00 90.38 89 VAL A N 1
ATOM 706 C CA . VAL A 1 89 ? -2.396 3.863 13.334 1.00 90.38 89 VAL A CA 1
ATOM 707 C C . VAL A 1 89 ? -1.165 3.644 12.470 1.00 90.38 89 VAL A C 1
ATOM 709 O O . VAL A 1 89 ? -1.290 3.454 11.263 1.00 90.38 89 VAL A O 1
ATOM 712 N N . GLN A 1 90 ? 0.008 3.664 13.093 1.00 90.94 90 GLN A N 1
ATOM 713 C CA . GLN A 1 90 ? 1.293 3.438 12.436 1.00 90.94 90 GLN A CA 1
ATOM 714 C C . GLN A 1 90 ? 1.728 1.989 12.655 1.00 90.94 90 GLN A C 1
ATOM 716 O O . GLN A 1 90 ? 1.667 1.472 13.773 1.00 90.94 90 GLN A O 1
ATOM 721 N N . VAL A 1 91 ? 2.145 1.326 11.582 1.00 91.06 91 VAL A N 1
ATOM 722 C CA . VAL A 1 91 ? 2.642 -0.049 11.598 1.00 91.06 91 VAL A CA 1
ATOM 723 C C . VAL A 1 91 ? 4.016 -0.069 10.957 1.00 91.06 91 VAL A C 1
ATOM 725 O O . VAL A 1 91 ? 4.182 0.365 9.824 1.00 91.06 91 VAL A O 1
ATOM 728 N N . TRP A 1 92 ? 4.985 -0.615 11.676 1.00 90.38 92 TRP A N 1
ATOM 729 C CA . TRP A 1 92 ? 6.368 -0.705 11.236 1.00 90.38 92 TRP A CA 1
ATOM 730 C C . TRP A 1 92 ? 6.655 -2.110 10.717 1.00 90.38 92 TRP A C 1
ATOM 732 O O . TRP A 1 92 ? 6.395 -3.092 11.417 1.00 90.38 92 TRP A O 1
ATOM 742 N N . VAL A 1 93 ? 7.184 -2.215 9.500 1.00 90.81 93 VAL A N 1
ATOM 743 C CA . VAL A 1 93 ? 7.576 -3.488 8.880 1.00 90.81 93 VAL A CA 1
ATOM 744 C C . VAL A 1 93 ? 8.968 -3.400 8.264 1.00 90.81 93 VAL A C 1
ATOM 746 O O . VAL A 1 93 ? 9.426 -2.305 7.948 1.00 90.81 93 VAL A O 1
ATOM 749 N N . PRO A 1 94 ? 9.667 -4.528 8.061 1.00 90.62 94 PRO A N 1
ATOM 750 C CA . PRO A 1 94 ? 10.938 -4.519 7.350 1.00 90.62 94 PRO A CA 1
ATOM 751 C C . PRO A 1 94 ? 10.796 -3.929 5.941 1.00 90.62 94 PRO A C 1
ATOM 753 O O . PRO A 1 94 ? 9.819 -4.192 5.239 1.00 90.62 94 PRO A O 1
ATOM 756 N N . ARG A 1 95 ? 11.800 -3.161 5.511 1.00 88.56 95 ARG A N 1
ATOM 757 C CA . ARG A 1 95 ? 11.867 -2.574 4.162 1.00 88.56 95 ARG A CA 1
ATOM 758 C C . ARG A 1 95 ? 12.127 -3.609 3.058 1.00 88.56 95 ARG A C 1
ATOM 760 O O . ARG A 1 95 ? 11.783 -3.383 1.899 1.00 88.56 95 ARG A O 1
ATOM 767 N N . GLU A 1 96 ? 12.755 -4.736 3.400 1.00 86.12 96 GLU A N 1
ATOM 768 C CA . GLU A 1 96 ? 13.068 -5.811 2.451 1.00 86.12 96 GLU A CA 1
ATOM 769 C C . GLU A 1 96 ? 11.790 -6.363 1.812 1.00 86.12 96 GLU A C 1
ATOM 771 O O . GLU A 1 96 ? 10.880 -6.787 2.516 1.00 86.12 96 GLU A O 1
ATOM 776 N N . VAL A 1 97 ? 11.717 -6.385 0.477 1.00 79.81 97 VAL A N 1
ATOM 777 C CA . VAL A 1 97 ? 10.472 -6.673 -0.273 1.00 79.81 97 VAL A CA 1
ATOM 778 C C . VAL A 1 97 ? 9.841 -8.001 0.115 1.00 79.81 97 VAL A C 1
ATOM 780 O O . VAL A 1 97 ? 8.633 -8.072 0.310 1.00 79.81 97 VAL A O 1
ATOM 783 N N . ASP A 1 98 ? 10.668 -9.030 0.288 1.00 82.19 98 ASP A N 1
ATOM 784 C CA . ASP A 1 98 ? 10.217 -10.379 0.637 1.00 82.19 98 ASP A CA 1
ATOM 785 C C . ASP A 1 98 ? 9.659 -10.475 2.070 1.00 82.19 98 ASP A C 1
ATOM 787 O O . ASP A 1 98 ? 9.020 -11.465 2.423 1.00 82.19 98 ASP A O 1
ATOM 791 N N . GLN A 1 99 ? 9.905 -9.461 2.903 1.00 85.25 99 GLN A N 1
ATOM 792 C CA . GLN A 1 99 ? 9.483 -9.385 4.304 1.00 85.25 99 GLN A CA 1
ATOM 793 C C . GLN A 1 99 ? 8.520 -8.218 4.577 1.00 85.25 99 GLN A C 1
ATOM 795 O O . GLN A 1 99 ? 7.920 -8.153 5.651 1.00 85.25 99 GLN A O 1
ATOM 800 N N . CYS A 1 100 ? 8.346 -7.313 3.611 1.00 90.81 100 CYS A N 1
ATOM 801 C CA . CYS A 1 100 ? 7.534 -6.109 3.712 1.00 90.81 100 CYS A CA 1
ATOM 802 C C . CYS A 1 100 ? 6.051 -6.457 3.533 1.00 90.81 100 CYS A C 1
ATOM 804 O O . CYS A 1 100 ? 5.472 -6.288 2.455 1.00 90.81 100 CYS A O 1
ATOM 806 N N . SER A 1 101 ? 5.444 -7.007 4.586 1.00 93.56 101 SER A N 1
ATOM 807 C CA . SER A 1 101 ? 4.064 -7.491 4.555 1.00 93.56 101 SER A CA 1
ATOM 808 C C . SER A 1 101 ? 3.253 -7.094 5.786 1.00 93.56 101 SER A C 1
ATOM 810 O O . SER A 1 101 ? 3.773 -7.043 6.899 1.00 93.56 101 SER A O 1
ATOM 812 N N . VAL A 1 102 ? 1.967 -6.801 5.578 1.00 94.50 102 VAL A N 1
ATOM 813 C CA . VAL A 1 102 ? 1.004 -6.418 6.626 1.00 94.50 102 VAL A CA 1
ATOM 814 C C . VAL A 1 102 ? -0.328 -7.138 6.370 1.00 94.50 102 VAL A C 1
ATOM 816 O O . VAL A 1 102 ? -0.694 -7.324 5.214 1.00 94.50 102 VAL A O 1
ATOM 819 N N . PRO A 1 103 ? -1.106 -7.542 7.388 1.00 94.94 103 PRO A N 1
ATOM 820 C CA . PRO A 1 103 ? -2.457 -8.053 7.160 1.00 94.94 103 PRO A CA 1
ATOM 821 C C . PRO A 1 103 ? -3.370 -6.999 6.517 1.00 94.94 103 PRO A C 1
ATOM 823 O O . PRO A 1 103 ? -3.373 -5.843 6.942 1.00 94.94 103 PRO A O 1
ATOM 826 N N . THR A 1 104 ? -4.176 -7.399 5.532 1.00 95.56 104 THR A N 1
ATOM 827 C CA . THR A 1 104 ? -5.205 -6.528 4.945 1.00 95.56 104 THR A CA 1
ATOM 828 C C . THR A 1 104 ? -6.251 -6.124 5.986 1.00 95.56 104 THR A C 1
ATOM 830 O O . THR A 1 104 ? -6.593 -6.886 6.895 1.00 95.56 104 THR A O 1
ATOM 833 N N . VAL A 1 105 ? -6.820 -4.936 5.812 1.00 94.94 105 VAL A N 1
ATOM 834 C CA . VAL A 1 105 ? -8.022 -4.478 6.516 1.00 94.94 105 VAL A CA 1
ATOM 835 C C . VAL A 1 105 ? -9.188 -4.233 5.557 1.00 94.94 105 VAL A C 1
ATOM 837 O O . VAL A 1 105 ? -10.215 -3.687 5.963 1.00 94.94 105 VAL A O 1
ATOM 840 N N . SER A 1 106 ? -9.066 -4.678 4.302 1.00 93.62 106 SER A N 1
ATOM 841 C CA . SER A 1 106 ? -10.129 -4.593 3.291 1.00 93.62 106 SER A CA 1
ATOM 842 C C . SER A 1 106 ? -11.414 -5.334 3.681 1.00 93.62 106 SER A C 1
ATOM 844 O O . SER A 1 106 ? -12.498 -4.925 3.263 1.00 93.62 106 SER A O 1
ATOM 846 N N . ASP A 1 107 ? -11.311 -6.346 4.548 1.00 92.00 107 ASP A N 1
ATOM 847 C CA . ASP A 1 107 ? -12.458 -7.055 5.130 1.00 92.00 107 ASP A CA 1
ATOM 848 C C . ASP A 1 107 ? -13.222 -6.214 6.170 1.00 92.00 107 ASP A C 1
ATOM 850 O O . ASP A 1 107 ? -14.415 -6.431 6.387 1.00 92.00 107 ASP A O 1
ATOM 854 N N . LEU A 1 108 ? -12.545 -5.255 6.814 1.00 92.62 108 LEU A N 1
ATOM 855 C CA . LEU A 1 108 ? -13.122 -4.370 7.831 1.00 92.62 108 LEU A CA 1
ATOM 856 C C . LEU A 1 108 ? -13.659 -3.081 7.198 1.00 92.62 108 LE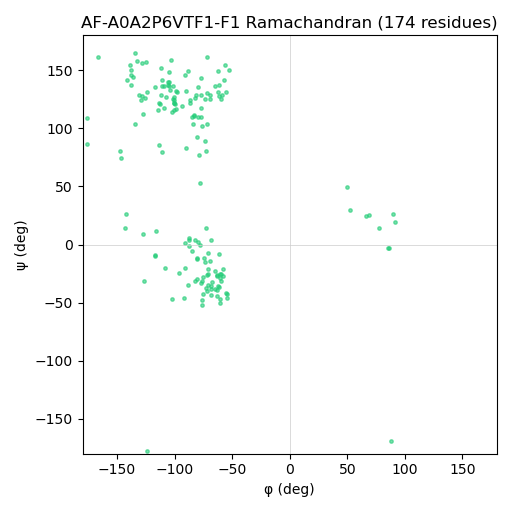U A C 1
ATOM 858 O O . LEU A 1 108 ? -14.787 -2.674 7.478 1.00 92.62 108 LEU A O 1
ATOM 862 N N . TRP A 1 109 ? -12.871 -2.466 6.308 1.00 93.44 109 TRP A N 1
ATOM 863 C CA . TRP A 1 109 ? -13.233 -1.251 5.579 1.00 93.44 109 TRP A CA 1
ATOM 864 C C . TRP A 1 109 ? -13.032 -1.448 4.077 1.00 93.44 109 TRP A C 1
ATOM 866 O O . TRP A 1 109 ? -11.908 -1.489 3.583 1.00 93.44 109 TRP A O 1
ATOM 876 N N . ALA A 1 110 ? -14.130 -1.461 3.317 1.00 91.00 110 ALA A N 1
ATOM 877 C CA . ALA A 1 110 ? -14.089 -1.679 1.867 1.00 91.00 110 ALA A CA 1
ATOM 878 C C . ALA A 1 110 ? -13.227 -0.649 1.104 1.00 91.00 110 ALA A C 1
ATOM 880 O O . ALA A 1 110 ? -12.684 -0.962 0.044 1.00 91.00 110 ALA A O 1
ATOM 881 N N . GLY A 1 111 ? -13.079 0.570 1.642 1.00 90.38 111 GLY A N 1
ATOM 882 C CA . GLY A 1 1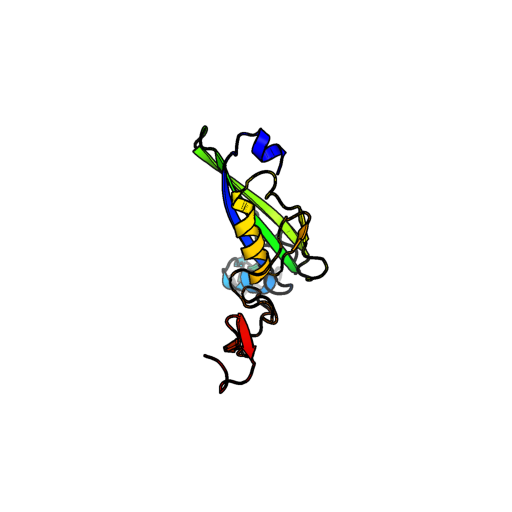11 ? -12.207 1.606 1.077 1.00 90.38 111 GLY A CA 1
ATOM 883 C C . GLY A 1 111 ? -10.724 1.223 1.074 1.00 90.38 111 GLY A C 1
ATOM 884 O O . GLY A 1 111 ? -9.992 1.648 0.182 1.00 90.38 111 GLY A O 1
ATOM 885 N N . ALA A 1 112 ? -10.291 0.355 1.995 1.00 94.06 112 ALA A N 1
ATOM 886 C CA . ALA A 1 112 ? -8.898 -0.067 2.090 1.00 94.06 112 ALA A CA 1
ATOM 887 C C . ALA A 1 112 ? -8.433 -0.854 0.859 1.00 94.06 112 ALA A C 1
ATOM 889 O O . ALA A 1 112 ? -7.250 -0.824 0.554 1.00 94.06 112 ALA A O 1
ATOM 890 N N . ASN A 1 113 ? -9.343 -1.465 0.089 1.00 94.25 113 ASN A N 1
ATOM 891 C CA . ASN A 1 113 ? -8.977 -2.221 -1.113 1.00 94.25 113 ASN A CA 1
ATOM 892 C C . ASN A 1 113 ? -8.135 -1.391 -2.100 1.00 94.25 113 ASN A C 1
ATOM 894 O O . ASN A 1 113 ? -7.110 -1.842 -2.603 1.00 94.25 113 ASN A O 1
ATOM 898 N N . TRP A 1 114 ? -8.544 -0.148 -2.359 1.00 94.38 114 TRP A N 1
ATOM 899 C CA . TRP A 1 114 ? -7.820 0.721 -3.286 1.00 94.38 114 TRP A CA 1
ATOM 900 C C . TRP A 1 114 ? -6.528 1.261 -2.677 1.00 94.38 114 TRP A C 1
ATOM 902 O O . TRP A 1 114 ? -5.499 1.257 -3.348 1.00 94.38 114 TRP A O 1
ATOM 912 N N . HIS A 1 115 ? -6.568 1.674 -1.411 1.00 95.25 115 HIS A N 1
ATOM 913 C CA . HIS A 1 115 ? -5.407 2.253 -0.736 1.00 95.25 115 HIS A CA 1
ATOM 914 C C . HIS A 1 115 ? -4.291 1.231 -0.491 1.00 95.25 115 HIS A C 1
ATOM 916 O O . HIS A 1 115 ? -3.118 1.537 -0.673 1.00 95.25 115 HIS A O 1
ATOM 922 N N . GLU A 1 116 ? -4.631 -0.008 -0.146 1.00 95.75 116 GLU A N 1
ATOM 923 C CA . GLU A 1 116 ? -3.643 -1.080 0.008 1.00 95.75 116 GLU A CA 1
ATOM 924 C C . GLU A 1 116 ? -2.967 -1.409 -1.330 1.00 95.75 116 GLU A C 1
ATOM 926 O O . GLU A 1 116 ? -1.753 -1.602 -1.386 1.00 95.75 116 GLU A O 1
ATOM 931 N N . ARG A 1 117 ? -3.716 -1.386 -2.440 1.00 95.69 117 ARG A N 1
ATOM 932 C CA . ARG A 1 117 ? -3.149 -1.569 -3.787 1.00 95.69 117 ARG A CA 1
ATOM 933 C C . ARG A 1 117 ? -2.267 -0.405 -4.231 1.00 95.69 117 ARG A C 1
ATOM 935 O O . ARG A 1 117 ? -1.273 -0.633 -4.912 1.00 95.69 117 ARG A O 1
ATOM 942 N N . GLU A 1 118 ? -2.620 0.820 -3.857 1.00 95.12 118 GLU A N 1
ATOM 943 C CA . GLU A 1 118 ? -1.792 2.012 -4.065 1.00 95.12 118 GLU A CA 1
ATOM 944 C C . GLU A 1 118 ? -0.445 1.875 -3.350 1.00 95.12 118 GLU A C 1
ATOM 946 O O . GLU A 1 118 ? 0.607 2.024 -3.974 1.00 95.12 118 GLU A O 1
ATOM 951 N N . VAL A 1 119 ? -0.471 1.514 -2.065 1.00 95.38 119 VAL A N 1
ATOM 952 C CA . VAL A 1 119 ? 0.748 1.314 -1.275 1.00 95.38 119 VAL A CA 1
ATOM 953 C C . VAL A 1 119 ? 1.583 0.156 -1.831 1.00 95.38 119 VAL A C 1
ATOM 955 O O . VAL A 1 119 ? 2.806 0.271 -1.928 1.00 95.38 119 VAL A O 1
ATOM 958 N N . PHE A 1 120 ? 0.948 -0.931 -2.268 1.00 94.81 120 PHE A N 1
ATOM 959 C CA . PHE A 1 120 ? 1.637 -2.029 -2.943 1.00 94.81 120 PHE A CA 1
ATOM 960 C C . PHE A 1 120 ? 2.333 -1.581 -4.235 1.00 94.81 120 PHE A C 1
ATOM 962 O O . PHE A 1 120 ? 3.501 -1.897 -4.447 1.00 94.81 120 PHE A O 1
ATOM 969 N N . ASP A 1 121 ? 1.660 -0.819 -5.097 1.00 94.69 121 ASP A N 1
ATOM 970 C CA . ASP A 1 121 ? 2.231 -0.401 -6.381 1.00 94.69 121 ASP A CA 1
ATOM 971 C C . ASP A 1 121 ? 3.401 0.584 -6.201 1.00 94.69 121 ASP A C 1
ATOM 973 O O . ASP A 1 121 ? 4.460 0.431 -6.816 1.00 94.69 121 ASP A O 1
ATOM 977 N N . LEU A 1 122 ? 3.246 1.557 -5.298 1.00 93.75 122 LEU A N 1
ATOM 978 C CA . LEU A 1 122 ? 4.193 2.663 -5.134 1.00 93.75 122 LEU A CA 1
ATOM 979 C C . LEU A 1 122 ? 5.333 2.377 -4.153 1.00 93.75 122 LEU A C 1
ATOM 981 O O . LEU A 1 122 ? 6.446 2.844 -4.393 1.00 93.75 122 LEU A O 1
ATOM 985 N N . TYR A 1 123 ? 5.074 1.614 -3.086 1.00 93.38 123 TYR A N 1
ATOM 986 C CA . TYR A 1 123 ? 6.035 1.310 -2.014 1.00 93.38 123 TYR A CA 1
ATOM 987 C C . TYR A 1 123 ? 6.368 -0.180 -1.898 1.00 93.38 123 TYR A C 1
ATOM 989 O O . TYR A 1 123 ? 7.281 -0.540 -1.157 1.00 93.38 123 TYR A O 1
ATOM 997 N N . GLY A 1 124 ? 5.666 -1.069 -2.603 1.00 92.88 124 GLY A N 1
ATOM 998 C CA . GLY A 1 124 ? 5.963 -2.504 -2.600 1.00 92.88 124 GLY A CA 1
ATOM 999 C C . GLY A 1 124 ? 5.667 -3.220 -1.288 1.00 92.88 124 GLY A C 1
ATOM 1000 O O . GLY A 1 124 ? 6.311 -4.227 -1.004 1.00 92.88 124 GLY A O 1
ATOM 1001 N N . VAL A 1 125 ? 4.737 -2.701 -0.483 1.00 94.50 125 VAL A N 1
ATOM 1002 C CA . VAL A 1 125 ? 4.233 -3.400 0.709 1.00 94.50 125 VAL A CA 1
ATOM 1003 C C . VAL A 1 125 ? 3.162 -4.395 0.281 1.00 94.50 125 VAL A C 1
ATOM 1005 O O . VAL A 1 125 ? 2.192 -4.020 -0.377 1.00 94.50 125 VAL A O 1
ATOM 1008 N N . THR A 1 126 ? 3.308 -5.659 0.663 1.00 94.56 126 THR A N 1
ATOM 1009 C CA . THR A 1 126 ? 2.319 -6.698 0.351 1.00 94.56 126 THR A CA 1
ATOM 1010 C C . THR A 1 126 ? 1.272 -6.795 1.458 1.00 94.56 126 THR A C 1
ATOM 1012 O O . THR A 1 126 ? 1.618 -6.896 2.631 1.00 94.56 126 THR A O 1
ATOM 1015 N N . PHE A 1 127 ? -0.013 -6.825 1.101 1.00 95.44 127 PHE A N 1
ATOM 1016 C CA . PHE A 1 127 ? -1.092 -7.006 2.076 1.00 95.44 127 PHE A CA 1
ATOM 1017 C C . PHE A 1 127 ? -1.632 -8.437 2.056 1.00 95.44 127 PHE A C 1
ATOM 1019 O O . PHE A 1 127 ? -2.212 -8.891 1.065 1.00 95.44 127 PHE A O 1
ATOM 1026 N N . GLU A 1 128 ? -1.431 -9.162 3.153 1.00 95.06 128 GLU A N 1
ATOM 1027 C CA . GLU A 1 128 ? -1.840 -10.558 3.286 1.00 95.06 128 GLU A CA 1
ATOM 1028 C C . GLU A 1 128 ? -3.361 -10.667 3.412 1.00 95.06 128 GLU A C 1
ATOM 1030 O O . GLU A 1 128 ? -3.972 -9.981 4.227 1.00 95.06 128 GLU A O 1
ATOM 1035 N N . GLY A 1 129 ? -3.978 -11.545 2.617 1.00 93.38 129 GLY A N 1
ATOM 1036 C CA . GLY A 1 129 ? -5.431 -11.752 2.612 1.00 93.38 129 GLY A CA 1
ATOM 1037 C C . GLY A 1 129 ? -6.215 -10.805 1.698 1.00 93.38 129 GLY A C 1
ATOM 1038 O O . GLY A 1 129 ? -7.423 -10.975 1.560 1.00 93.38 129 GLY A O 1
ATOM 1039 N N . HIS A 1 130 ? -5.555 -9.852 1.032 1.00 94.56 130 HIS A N 1
ATOM 1040 C CA . HIS A 1 130 ? -6.229 -8.916 0.134 1.00 94.56 130 HIS A CA 1
ATOM 1041 C C . HIS A 1 130 ? -6.851 -9.632 -1.091 1.00 94.56 130 HIS A C 1
ATOM 1043 O O . HIS A 1 130 ? -6.187 -10.467 -1.716 1.00 94.56 130 HIS A O 1
ATOM 1049 N N . PRO A 1 131 ? -8.095 -9.303 -1.497 1.00 93.56 131 PRO A N 1
ATOM 1050 C CA . PRO A 1 131 ? -8.830 -10.053 -2.522 1.00 93.56 131 PRO A CA 1
ATOM 1051 C C . PRO A 1 131 ? -8.249 -9.958 -3.941 1.00 93.56 131 PRO A C 1
ATOM 1053 O O . PRO A 1 131 ? -8.382 -10.905 -4.715 1.00 93.56 131 PRO A O 1
ATOM 1056 N N . ASP A 1 132 ? -7.638 -8.828 -4.309 1.00 92.19 132 ASP A N 1
ATOM 1057 C CA . ASP A 1 132 ? -7.026 -8.638 -5.633 1.00 92.19 132 ASP A CA 1
ATOM 1058 C C . ASP A 1 132 ? -5.796 -7.731 -5.545 1.00 92.19 132 ASP A C 1
ATOM 1060 O O . ASP A 1 132 ? -5.873 -6.521 -5.764 1.00 92.19 132 ASP A O 1
ATOM 1064 N N . MET A 1 133 ? -4.659 -8.301 -5.140 1.00 92.06 133 MET A N 1
ATOM 1065 C CA . MET A 1 133 ? -3.407 -7.551 -5.048 1.00 92.06 133 MET A CA 1
ATOM 1066 C C . MET A 1 133 ? -2.749 -7.431 -6.426 1.00 92.06 133 MET A C 1
ATOM 1068 O O . MET A 1 133 ? -2.008 -8.308 -6.866 1.00 92.06 133 MET A O 1
ATOM 1072 N N . LYS A 1 134 ? -3.063 -6.337 -7.121 1.00 91.44 134 LYS A N 1
ATOM 1073 C CA . LYS A 1 134 ? -2.491 -5.962 -8.419 1.00 91.44 134 LYS A CA 1
ATOM 1074 C C . LYS A 1 134 ? -2.187 -4.474 -8.451 1.00 91.44 134 LYS A C 1
ATOM 1076 O O . LYS A 1 134 ? -2.937 -3.691 -7.857 1.00 91.44 134 LYS A O 1
ATOM 1081 N N . ARG A 1 135 ? -1.161 -4.107 -9.226 1.00 92.12 135 ARG A N 1
ATOM 1082 C CA . ARG A 1 135 ? -0.812 -2.714 -9.545 1.00 92.12 135 ARG A CA 1
ATOM 1083 C C . ARG A 1 135 ? -2.029 -1.954 -10.096 1.00 92.12 135 ARG A C 1
ATOM 1085 O O . ARG A 1 135 ? -2.940 -2.561 -10.673 1.00 92.12 135 ARG A O 1
ATOM 1092 N N . ILE A 1 136 ? -2.075 -0.643 -9.864 1.00 92.81 136 ILE A N 1
ATOM 1093 C CA . ILE A 1 136 ? -3.198 0.223 -10.274 1.00 92.81 136 ILE A CA 1
ATOM 1094 C C . ILE A 1 136 ? -2.757 1.431 -11.094 1.00 92.81 136 ILE A C 1
ATOM 1096 O O . ILE A 1 136 ? -3.521 1.885 -11.943 1.00 92.81 136 ILE A O 1
ATOM 1100 N N . PHE A 1 137 ? -1.555 1.944 -10.847 1.00 90.44 137 PHE A N 1
ATOM 1101 C CA . PHE A 1 137 ? -0.992 3.096 -11.534 1.00 90.44 137 PHE A CA 1
ATOM 1102 C C . PHE A 1 137 ? 0.021 2.655 -12.577 1.00 90.44 137 PHE A C 1
ATOM 1104 O O . PHE A 1 137 ? -0.027 3.121 -13.715 1.00 90.44 137 PHE A O 1
ATOM 1111 N N . MET A 1 138 ? 0.917 1.747 -12.197 1.00 91.00 138 MET A N 1
ATOM 1112 C CA . MET A 1 138 ? 1.991 1.303 -13.071 1.00 91.00 138 MET A CA 1
ATOM 1113 C C . MET A 1 138 ? 1.566 0.075 -13.885 1.00 91.00 138 MET A C 1
ATOM 1115 O O . MET A 1 138 ? 0.821 -0.772 -13.379 1.00 91.00 138 MET A O 1
ATOM 1119 N N . PRO A 1 139 ? 2.044 -0.062 -15.138 1.00 90.94 139 PRO A N 1
ATOM 1120 C CA . PRO A 1 139 ? 1.850 -1.287 -15.906 1.00 90.94 139 PRO A CA 1
ATOM 1121 C C . PRO A 1 139 ? 2.398 -2.519 -15.170 1.00 90.94 139 PRO A C 1
ATOM 1123 O O . PRO A 1 139 ? 3.331 -2.415 -14.375 1.00 90.94 139 PRO A O 1
ATOM 1126 N N . GLU A 1 140 ? 1.858 -3.703 -15.470 1.00 88.00 140 GLU A N 1
ATOM 1127 C CA . GLU A 1 140 ? 2.266 -4.958 -14.811 1.00 88.00 140 GLU A CA 1
ATOM 1128 C C . GLU A 1 140 ? 3.758 -5.278 -15.004 1.00 88.00 140 GLU A C 1
ATOM 1130 O O . GLU A 1 140 ? 4.390 -5.826 -14.104 1.00 88.00 140 GLU A O 1
ATOM 1135 N N . ASP A 1 141 ? 4.320 -4.867 -16.144 1.00 89.38 141 ASP A N 1
ATOM 1136 C CA . ASP A 1 141 ? 5.727 -5.064 -16.508 1.00 89.38 141 ASP A CA 1
ATOM 1137 C C . ASP A 1 141 ? 6.675 -4.016 -15.884 1.00 89.38 141 ASP A C 1
ATOM 1139 O O . ASP A 1 141 ? 7.862 -3.996 -16.209 1.00 89.38 141 ASP A O 1
ATOM 1143 N N . TRP A 1 142 ? 6.179 -3.105 -15.037 1.00 90.75 142 TRP A N 1
ATOM 1144 C CA . TRP A 1 142 ? 7.013 -2.063 -14.436 1.00 90.75 142 TRP A CA 1
ATOM 1145 C C . TRP A 1 142 ? 8.001 -2.637 -13.419 1.00 90.75 142 TRP A C 1
ATOM 1147 O O . TRP A 1 142 ? 7.620 -3.342 -12.478 1.00 90.75 142 TRP A O 1
ATOM 1157 N N . GLU A 1 143 ? 9.277 -2.284 -13.570 1.00 90.00 143 GLU A N 1
ATOM 1158 C CA . GLU A 1 143 ? 10.327 -2.697 -12.645 1.00 90.00 143 GLU A CA 1
ATOM 1159 C C . GLU A 1 143 ? 10.426 -1.705 -11.476 1.00 90.00 143 GLU A C 1
ATOM 1161 O O . GLU A 1 143 ? 10.658 -0.512 -11.671 1.00 90.00 143 GLU A O 1
ATOM 1166 N N . GLY A 1 144 ? 10.259 -2.206 -10.248 1.00 90.12 144 GLY A N 1
ATOM 1167 C CA . GLY A 1 144 ? 10.419 -1.428 -9.015 1.00 90.12 144 GLY A CA 1
ATOM 1168 C C . GLY A 1 144 ? 9.162 -0.699 -8.520 1.00 90.12 144 GLY A C 1
ATOM 1169 O O . GLY A 1 144 ? 8.040 -0.950 -8.977 1.00 90.12 144 GLY A O 1
ATOM 1170 N N . HIS A 1 145 ? 9.384 0.181 -7.538 1.00 91.88 145 HIS A N 1
ATOM 1171 C CA . HIS A 1 145 ? 8.371 0.895 -6.754 1.00 91.88 145 HIS A CA 1
ATOM 1172 C C . HIS A 1 145 ? 8.759 2.381 -6.643 1.00 91.88 145 HIS A C 1
ATOM 1174 O O . HIS A 1 145 ? 9.677 2.700 -5.885 1.00 91.88 145 HIS A O 1
ATOM 1180 N N . PRO A 1 146 ? 8.113 3.283 -7.409 1.00 91.19 146 PRO A N 1
ATOM 1181 C CA . PRO A 1 146 ? 8.593 4.655 -7.604 1.00 91.19 146 PRO A CA 1
ATOM 1182 C C . PRO A 1 146 ? 8.723 5.526 -6.349 1.00 91.19 146 PRO A C 1
ATOM 1184 O O . PRO A 1 146 ? 9.486 6.485 -6.369 1.00 91.19 146 PRO A O 1
ATOM 1187 N N . HIS A 1 147 ? 7.968 5.250 -5.280 1.00 91.19 147 HIS A N 1
ATOM 1188 C CA . HIS A 1 147 ? 8.002 6.059 -4.054 1.00 91.19 147 HIS A CA 1
ATOM 1189 C C . HIS A 1 147 ? 9.025 5.570 -3.024 1.00 91.19 147 HIS A C 1
ATOM 1191 O O . HIS A 1 147 ? 9.138 6.158 -1.946 1.00 91.19 147 HIS A O 1
ATOM 1197 N N . ARG A 1 148 ? 9.784 4.515 -3.331 1.00 90.38 148 ARG A N 1
ATOM 1198 C CA . ARG A 1 148 ? 10.915 4.127 -2.492 1.00 90.38 148 ARG A CA 1
ATOM 1199 C C . ARG A 1 148 ? 12.105 5.039 -2.736 1.00 90.38 148 ARG A C 1
ATOM 1201 O O . ARG A 1 148 ? 12.387 5.421 -3.868 1.00 90.38 148 ARG A O 1
ATOM 1208 N N . LYS A 1 149 ? 12.844 5.345 -1.675 1.00 87.06 149 LYS A N 1
ATOM 1209 C CA . LYS A 1 149 ? 14.005 6.244 -1.731 1.00 87.06 149 LYS A CA 1
ATOM 1210 C C . LYS A 1 149 ? 15.207 5.637 -2.459 1.00 87.06 149 LYS A C 1
ATOM 1212 O O . LYS A 1 149 ? 16.045 6.378 -2.956 1.00 87.06 149 LYS A O 1
ATOM 1217 N N . ASP A 1 150 ? 15.272 4.310 -2.567 1.00 86.56 150 ASP A N 1
ATOM 1218 C CA . ASP A 1 150 ? 16.279 3.585 -3.358 1.00 86.56 150 ASP A CA 1
ATOM 1219 C C . ASP A 1 150 ? 15.878 3.376 -4.827 1.00 86.56 150 ASP A C 1
ATOM 1221 O O . ASP A 1 150 ? 16.598 2.709 -5.570 1.00 86.56 150 ASP A O 1
ATOM 1225 N N . TYR A 1 151 ? 14.738 3.920 -5.259 1.00 88.50 151 TYR A N 1
ATOM 1226 C CA . TYR A 1 151 ? 14.309 3.833 -6.647 1.00 88.50 151 TYR A CA 1
ATOM 1227 C C . TYR A 1 151 ? 15.219 4.681 -7.551 1.00 88.50 151 TYR A C 1
ATOM 1229 O O . TYR A 1 151 ? 15.400 5.880 -7.330 1.00 88.50 151 TYR A O 1
ATOM 1237 N N . ASP A 1 152 ? 15.786 4.066 -8.593 1.00 86.38 152 ASP A N 1
ATOM 1238 C CA . ASP A 1 152 ? 16.694 4.748 -9.518 1.00 86.38 152 ASP A CA 1
ATOM 1239 C C . ASP A 1 152 ? 15.930 5.734 -10.417 1.00 86.38 152 ASP A C 1
ATOM 1241 O O . ASP A 1 152 ? 15.261 5.357 -11.379 1.00 86.38 152 ASP A O 1
ATOM 1245 N N . LEU A 1 153 ? 16.052 7.027 -10.108 1.00 84.56 153 LEU A N 1
ATOM 1246 C CA . LEU A 1 153 ? 15.469 8.118 -10.897 1.00 84.56 153 LEU A CA 1
ATOM 1247 C C . LEU A 1 153 ? 16.228 8.397 -12.209 1.00 84.56 153 LEU A C 1
ATOM 1249 O O . LEU A 1 153 ? 15.748 9.168 -13.044 1.00 84.56 153 LEU A O 1
ATOM 1253 N N . GLY A 1 154 ? 17.418 7.819 -12.388 1.00 82.69 154 GLY A N 1
ATOM 1254 C CA . GLY A 1 154 ? 18.224 7.927 -13.600 1.00 82.69 154 GLY A CA 1
ATOM 1255 C C . GLY A 1 154 ? 17.799 6.950 -14.697 1.00 82.69 154 GLY A C 1
ATOM 1256 O O . GLY A 1 154 ? 17.908 7.281 -15.882 1.00 82.69 154 GLY A O 1
ATOM 1257 N N . GLU A 1 155 ? 17.281 5.774 -14.333 1.00 83.00 155 GLU A N 1
ATOM 1258 C CA . GLU A 1 155 ? 16.736 4.814 -15.294 1.00 83.00 155 GLU A CA 1
ATOM 1259 C C . GLU A 1 155 ? 15.317 5.197 -15.726 1.00 83.00 155 GLU A C 1
ATOM 1261 O O . GLU A 1 155 ? 14.338 5.078 -14.991 1.00 83.00 155 GLU A O 1
ATOM 1266 N N . GLN A 1 156 ? 15.191 5.630 -16.981 1.00 85.12 156 GLN A N 1
ATOM 1267 C CA . GLN A 1 156 ? 13.895 5.951 -17.568 1.00 85.12 156 GLN A CA 1
ATOM 1268 C C . GLN A 1 156 ? 13.236 4.707 -18.163 1.00 85.12 156 GLN A C 1
ATOM 1270 O O . GLN A 1 156 ? 13.786 4.038 -19.041 1.00 85.12 156 GLN A O 1
ATOM 1275 N N . GLN A 1 157 ? 12.017 4.443 -17.707 1.00 89.19 157 GLN A N 1
ATOM 1276 C CA . GLN A 1 157 ? 11.115 3.444 -18.259 1.00 89.19 157 GLN A CA 1
ATOM 1277 C C . GLN A 1 157 ? 9.987 4.174 -18.997 1.00 89.19 157 GLN A C 1
ATOM 1279 O O . GLN A 1 157 ? 9.351 5.070 -18.447 1.00 89.19 157 GLN A O 1
ATOM 1284 N N . TYR A 1 158 ? 9.762 3.805 -20.253 1.00 88.62 158 TYR A N 1
ATOM 1285 C CA . TYR A 1 158 ? 8.769 4.405 -21.136 1.00 88.62 158 TYR A CA 1
ATOM 1286 C C . TYR A 1 158 ? 7.572 3.481 -21.287 1.00 88.62 158 TYR A C 1
ATOM 1288 O O . TYR A 1 158 ? 7.721 2.253 -21.297 1.00 88.62 158 TYR A O 1
ATOM 1296 N N . ILE A 1 159 ? 6.394 4.069 -21.471 1.00 90.06 159 ILE A N 1
ATOM 1297 C CA . ILE A 1 159 ? 5.156 3.310 -21.636 1.00 90.06 159 ILE A CA 1
ATOM 1298 C C . ILE A 1 159 ? 4.747 3.349 -23.104 1.00 90.06 159 ILE A C 1
ATOM 1300 O O . ILE A 1 159 ? 4.795 4.384 -23.767 1.00 90.06 159 ILE A O 1
ATOM 1304 N N . TYR A 1 160 ? 4.339 2.208 -23.643 1.00 90.25 160 TYR A N 1
ATOM 1305 C CA . TYR A 1 160 ? 3.762 2.119 -24.978 1.00 90.25 160 TYR A CA 1
ATOM 1306 C C . TYR A 1 160 ? 2.582 1.166 -24.977 1.00 90.25 160 TYR A C 1
ATOM 1308 O O . TYR A 1 160 ? 2.488 0.264 -24.150 1.00 90.25 160 TYR A O 1
ATOM 1316 N N . ARG A 1 161 ? 1.664 1.373 -25.918 1.00 89.81 161 ARG A N 1
ATOM 1317 C CA . ARG A 1 161 ? 0.453 0.568 -26.002 1.00 89.81 161 ARG A CA 1
ATOM 1318 C C . ARG A 1 161 ? 0.587 -0.492 -27.083 1.00 89.81 161 ARG A C 1
ATOM 1320 O O . ARG A 1 161 ? 0.752 -0.155 -28.255 1.00 89.81 161 ARG A O 1
ATOM 1327 N N . GLU A 1 162 ? 0.444 -1.753 -26.700 1.00 90.44 162 GLU A N 1
ATOM 1328 C CA . GLU A 1 162 ? 0.448 -2.902 -27.606 1.00 90.44 162 GLU A CA 1
ATOM 1329 C C . GLU A 1 162 ? -0.791 -3.764 -27.342 1.00 90.44 162 GLU A C 1
ATOM 1331 O O . GLU A 1 162 ? -1.098 -4.096 -26.201 1.00 90.44 162 GLU A O 1
ATOM 133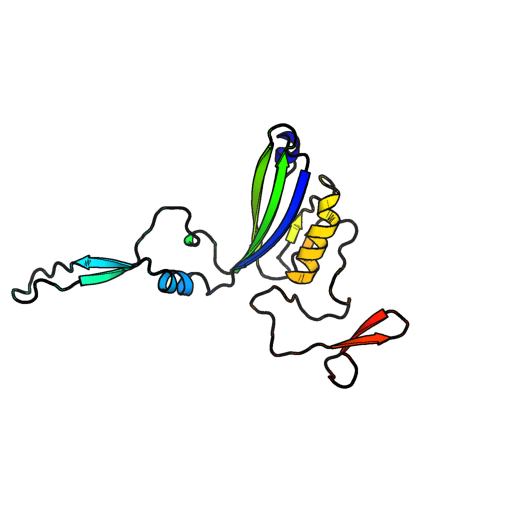6 N N . ASP A 1 163 ? -1.558 -4.070 -28.392 1.00 88.50 163 ASP A N 1
ATOM 1337 C CA . ASP A 1 163 ? -2.800 -4.859 -28.309 1.00 88.50 163 ASP A CA 1
ATOM 1338 C C . ASP A 1 163 ? -3.824 -4.352 -27.272 1.00 88.50 163 ASP A C 1
ATOM 1340 O O . ASP A 1 163 ? -4.634 -5.100 -26.727 1.00 88.50 163 ASP A O 1
ATOM 1344 N N . GLY A 1 164 ? -3.818 -3.041 -27.018 1.00 86.00 164 GLY A N 1
ATOM 1345 C CA . GLY A 1 164 ? -4.722 -2.396 -26.068 1.00 86.00 164 GLY A CA 1
ATOM 1346 C C . GLY A 1 164 ? -4.239 -2.406 -24.616 1.00 86.00 164 GLY A C 1
ATOM 1347 O O . GLY A 1 164 ? -4.903 -1.763 -23.800 1.00 86.00 164 GLY A O 1
ATOM 1348 N N . ILE A 1 165 ? -3.098 -3.038 -24.334 1.00 86.94 165 ILE A N 1
ATOM 1349 C CA . ILE A 1 165 ? -2.455 -3.156 -23.022 1.00 86.94 165 ILE A CA 1
ATOM 1350 C C . ILE A 1 165 ? -1.234 -2.231 -22.979 1.00 86.94 165 ILE A C 1
ATOM 1352 O O . ILE A 1 165 ? -0.506 -2.104 -23.967 1.00 86.94 165 ILE A O 1
ATOM 1356 N N . ASP A 1 166 ? -1.025 -1.574 -21.844 1.00 89.31 166 ASP A N 1
ATOM 1357 C CA . ASP A 1 166 ? 0.149 -0.735 -21.626 1.00 89.31 166 ASP A CA 1
ATOM 1358 C C . ASP A 1 166 ? 1.338 -1.615 -21.226 1.00 89.31 166 ASP A C 1
ATOM 1360 O O . ASP A 1 166 ? 1.233 -2.460 -20.338 1.00 89.31 166 ASP A O 1
ATOM 1364 N N . LYS A 1 167 ? 2.462 -1.432 -21.917 1.00 89.31 167 LYS A N 1
ATOM 1365 C CA . LYS A 1 167 ? 3.711 -2.172 -21.735 1.00 89.31 167 LYS A CA 1
ATOM 1366 C C . LYS A 1 167 ? 4.863 -1.224 -21.471 1.00 89.31 167 LYS A C 1
ATOM 1368 O O . LYS A 1 167 ? 4.829 -0.058 -21.868 1.00 89.31 167 LYS A O 1
ATOM 1373 N N . VAL A 1 168 ? 5.904 -1.756 -20.843 1.00 90.62 168 VAL A N 1
ATOM 1374 C CA . VAL A 1 168 ? 7.086 -0.989 -20.448 1.00 90.62 168 VAL A CA 1
ATOM 1375 C C . VAL A 1 168 ? 8.259 -1.298 -21.373 1.00 90.62 168 VAL A C 1
ATOM 1377 O O . VAL A 1 168 ? 8.466 -2.432 -21.808 1.00 90.62 168 VAL A O 1
ATOM 1380 N N . THR A 1 169 ? 9.026 -0.269 -21.722 1.00 88.50 169 THR A N 1
ATOM 1381 C CA . THR A 1 169 ? 10.254 -0.377 -22.513 1.00 88.50 169 THR A CA 1
ATOM 1382 C C . THR A 1 169 ? 11.305 0.588 -21.983 1.00 88.50 169 THR A C 1
ATOM 1384 O O . THR A 1 169 ? 10.994 1.720 -21.636 1.00 88.50 169 THR A O 1
ATOM 1387 N N . LYS A 1 170 ? 12.575 0.176 -21.970 1.00 87.31 170 LYS A N 1
ATOM 1388 C CA . LYS A 1 170 ? 13.707 1.079 -21.680 1.00 87.31 170 LYS A CA 1
ATOM 1389 C C . LYS A 1 170 ? 14.199 1.837 -22.926 1.00 87.31 170 LYS A C 1
ATOM 1391 O O . LYS A 1 170 ? 15.079 2.684 -22.845 1.00 87.31 170 LYS A O 1
ATOM 1396 N N . ASP A 1 171 ? 13.645 1.527 -24.101 1.00 87.25 171 ASP A N 1
ATOM 1397 C CA . ASP A 1 171 ? 13.950 2.212 -25.361 1.00 87.25 171 ASP A CA 1
ATOM 1398 C C . ASP A 1 171 ? 13.086 3.470 -25.528 1.00 87.25 171 ASP A C 1
ATOM 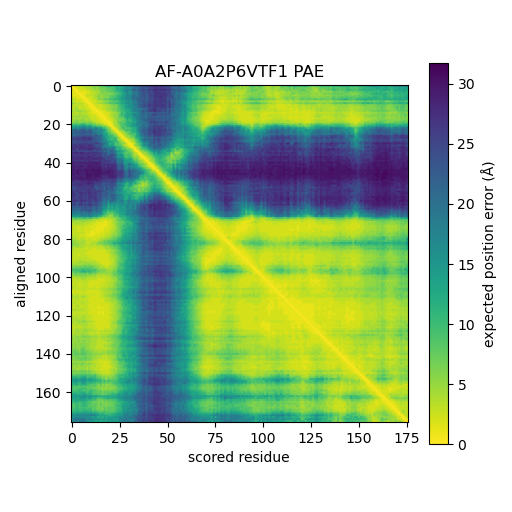1400 O O . ASP A 1 171 ? 11.886 3.374 -25.804 1.00 87.25 171 ASP A O 1
ATOM 1404 N N . ALA A 1 172 ? 13.726 4.637 -25.429 1.00 84.44 172 ALA A N 1
ATOM 1405 C CA . ALA A 1 172 ? 13.104 5.951 -25.594 1.00 84.44 172 ALA A CA 1
ATOM 1406 C C . ALA A 1 172 ? 12.412 6.151 -26.954 1.00 84.44 172 ALA A C 1
ATOM 1408 O O . ALA A 1 172 ? 11.551 7.013 -27.089 1.00 84.44 172 ALA A O 1
ATOM 1409 N N . GLY A 1 173 ? 12.773 5.376 -27.984 1.00 85.69 173 GLY A N 1
ATOM 1410 C CA . GLY A 1 173 ? 12.138 5.462 -29.299 1.00 85.69 173 GLY A CA 1
ATOM 1411 C C . GLY A 1 173 ? 10.805 4.717 -29.411 1.00 85.69 173 GLY A C 1
ATOM 1412 O O . GLY A 1 173 ? 10.122 4.862 -30.426 1.00 85.69 173 GLY A O 1
ATOM 1413 N N . LYS A 1 174 ? 10.451 3.886 -28.421 1.00 83.06 174 LYS A N 1
ATOM 1414 C CA . LYS A 1 174 ? 9.298 2.973 -28.492 1.00 83.06 174 LYS A CA 1
A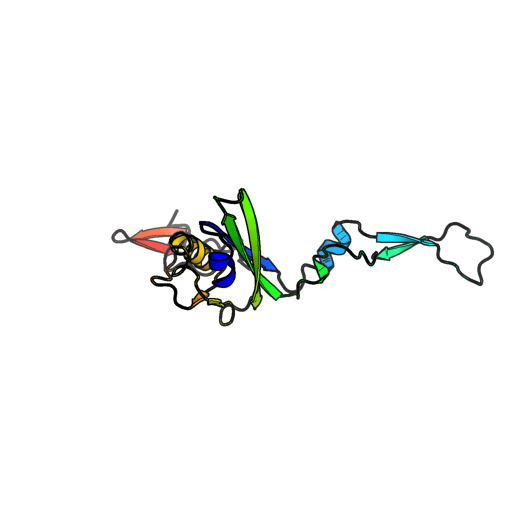TOM 1415 C C . LYS A 1 174 ? 8.122 3.363 -27.610 1.00 83.06 174 LYS A C 1
ATOM 1417 O O . LYS A 1 174 ? 7.022 2.896 -27.887 1.00 83.06 174 LYS A O 1
ATOM 1422 N N . GLY A 1 175 ? 8.342 4.180 -26.587 1.00 81.94 175 GLY A N 1
ATOM 1423 C CA . GLY A 1 175 ? 7.290 4.668 -25.701 1.00 81.94 175 GLY A CA 1
ATOM 1424 C C . GLY A 1 175 ? 7.242 6.186 -25.631 1.00 81.94 175 GLY A C 1
ATOM 1425 O O . GLY A 1 175 ? 7.962 6.878 -26.352 1.00 81.94 175 GLY A O 1
ATOM 1426 N N . TRP A 1 176 ? 6.338 6.680 -24.797 1.00 74.00 176 TRP A N 1
ATOM 1427 C CA . TRP A 1 176 ? 6.177 8.092 -24.465 1.00 74.00 176 TRP A CA 1
ATOM 1428 C C . TRP A 1 176 ? 6.443 8.330 -22.980 1.00 74.00 176 TRP A C 1
ATOM 1430 O O . TRP A 1 176 ? 6.483 7.334 -22.217 1.00 74.00 176 TRP A O 1
#

Radius of gyration: 23.29 Å; Cα contacts (8 Å, |Δi|>4): 275; chains: 1; bounding box: 64×44×64 Å

Solvent-accessible surface area (backbone atoms only — not comparable to full-atom values): 10738 Å² total; per-residue (Å²): 106,71,68,47,46,76,72,51,36,82,37,66,78,51,50,48,68,49,74,39,57,72,72,54,67,77,58,48,55,67,71,72,62,55,55,42,78,41,75,60,87,64,94,85,68,96,82,66,99,77,54,60,44,81,40,78,54,90,74,91,68,93,56,75,80,78,57,67,67,38,27,26,37,40,38,39,36,32,32,16,84,87,83,68,46,77,47,77,47,80,42,82,32,47,54,53,63,97,60,15,57,47,77,50,53,38,89,81,32,71,65,40,53,60,29,52,25,48,35,27,40,32,59,42,40,44,53,50,87,50,93,75,86,51,61,77,87,59,49,89,70,53,86,77,27,81,67,33,87,86,47,67,85,84,68,66,74,20,45,31,78,54,98,90,42,66,40,63,38,74,48,75,90,70,31,98

pLDDT: mean 79.15, std 18.45, range [33.22, 95.75]

Sequence (176 aa):
MAEAQDAGFDHLCFVTAVDWPKDEIEDNAAWLGFTEEREVEDPDDEEDEDATETVPVESKGWHLDDVDDGLMEVVYNLYSYDEGDHLAVQVWVPREVDQCSVPTVSDLWAGANWHEREVFDLYGVTFEGHPDMKRIFMPEDWEGHPHRKDYDLGEQQYIYREDGIDKVTKDAGKGW